Protein 1T3Y (pdb70)

GO terms:
  GO:0005634 nucleus (C, EXP)
  GO:0005737 cytoplasm (C, EXP)
  GO:1904813 ficolin-1-rich granule lumen (C, TAS)
  GO:0034774 secretory granule lumen (C, TAS)
  GO:0005576 extracellular region (C, TAS)
  GO:0005515 protein binding (F, IPI)
  GO:0005829 cytosol (C, IDA)
  GO:0003779 actin binding (F, IDA)
  GO:0070062 extracellular exosome (C, HDA)
  GO:0019899 enzyme binding (F, IPI)

Organism: Homo sapiens (NCBI:txid9606)

Sequence (131 aa):
ATKIDKEACRAAYNLVRDDGSAVIWVTFKYDGSTIVPGEQGAEYQHFIQQCTDDVRLFAFVRFTTGDAMSKRSKFALITWIGENVSGLQRAKTGTDKTLVKEVVQNFAKEFVISDRKELEEDFIKSELKKA

Secondary structure (DSSP, 8-state):
--EE-HHHHHHHHHHHH-TTSS--EEEEEEETTEEEEEEEESSHHHHHHH--TT-EEEEEEEEEE-SGGG-EEEEEEEEEE-TTS-HHHHHHHHHHHHHHTTTS---SEEEEE-SGGGGSHHHHHHHHHH-

Radius of gyration: 14.14 Å; Cα contacts (8 Å, |Δi|>4): 231; chains: 1; bounding box: 33×29×42 Å

Nearest PDB structures (foldseek):
  1t3y-assembly1_A  TM=1.008E+00  e=5.213E-28  Homo sapiens
  1wnj-assembly1_A  TM=9.180E-01  e=3.385E-22  Homo sapiens
  1tmw-assembly1_A  TM=9.264E-01  e=1.251E-21  Homo sapiens
  1wm4-assembly1_A  TM=8.581E-01  e=1.253E-19  Mus musculus
  5ivu-assembly2_B  TM=8.774E-01  e=6.783E-07  Streptomyces griseoflavus

Foldseek 3Di:
DAAEPQVQLLVQLVLCVPPPNLWFKWKWADPDRYIGTDDIDNDLVVVLVVQELPGWIKMKGWDFDDDDPVTDIFIEIETRHHVVDDPVVLVVSVVCVVVVCVNVVDGLYYYYDHDSVCSDPVNVRVVSVVD

Solvent-accessible surface area: 6985 Å² total; per-residue (Å²): 124,44,108,18,56,86,146,34,0,117,61,7,15,84,50,0,105,77,117,69,30,76,27,46,5,0,0,0,54,43,104,66,51,34,0,37,50,39,54,110,10,64,109,18,100,81,0,10,109,51,0,56,60,100,48,47,0,0,0,0,0,20,5,87,18,52,103,83,195,50,119,139,43,43,34,0,0,0,0,0,2,0,116,104,24,60,56,120,66,72,63,100,0,24,99,17,36,92,38,0,52,83,3,0,121,83,66,63,65,49,18,88,3,42,73,93,65,61,0,78,66,118,66,0,64,63,59,3,176,94,80

Structure (mmCIF, N/CA/C/O backbone):
data_1T3Y
#
_entry.id   1T3Y
#
_cell.length_a   28.027
_cell.length_b   55.382
_cell.length_c   70.792
_cell.angle_alpha   90.00
_cell.angle_beta   90.00
_cell.angle_gamma   90.00
#
_symmetry.space_group_name_H-M   'P 21 21 21'
#
loop_
_entity.id
_entity.type
_entity.pdbx_description
1 polymer 'Coactosin-like protein'
2 water water
#
loop_
_atom_site.group_PDB
_atom_site.id
_atom_site.type_symbol
_atom_site.label_atom_id
_atom_site.label_alt_id
_atom_site.label_comp_id
_atom_site.label_asym_id
_atom_site.label_entity_id
_atom_site.label_seq_id
_atom_site.pdbx_PDB_ins_code
_atom_site.Cartn_x
_atom_site.Cartn_y
_atom_site.Cartn_z
_atom_site.occupancy
_atom_site.B_iso_or_equiv
_atom_site.auth_seq_id
_atom_site.auth_comp_id
_atom_site.auth_asym_id
_atom_site.auth_atom_id
_atom_site.pdbx_PDB_model_num
ATOM 1 N N . ALA A 1 1 ? 20.745 2.672 -11.888 0.63 45.65 2 ALA A N 1
ATOM 2 C CA . ALA A 1 1 ? 19.593 3.325 -12.515 1.00 30.77 2 ALA A CA 1
ATOM 3 C C . ALA A 1 1 ? 18.292 3.309 -11.718 1.00 19.55 2 ALA A C 1
ATOM 4 O O . ALA A 1 1 ? 17.199 3.364 -12.327 1.00 19.72 2 ALA A O 1
ATOM 6 N N . THR A 1 2 ? 18.356 3.235 -10.388 1.00 14.07 3 THR A N 1
ATOM 7 C CA . THR A 1 2 ? 17.102 3.116 -9.642 1.00 10.36 3 THR A CA 1
ATOM 8 C C . THR A 1 2 ? 16.260 4.372 -9.761 1.00 9.20 3 THR A C 1
ATOM 9 O O . THR A 1 2 ? 16.794 5.496 -9.679 1.00 11.20 3 THR A O 1
ATOM 13 N N . LYS A 1 3 ? 14.949 4.211 -9.992 1.00 8.93 4 LYS A N 1
ATOM 14 C CA . LYS A 1 3 ? 13.964 5.257 -10.086 1.00 9.53 4 LYS A CA 1
ATOM 15 C C . LYS A 1 3 ? 12.946 5.025 -8.969 1.00 7.82 4 LYS A C 1
ATOM 16 O O . LYS A 1 3 ? 12.951 3.988 -8.340 1.00 8.71 4 LYS A O 1
ATOM 22 N N . ILE A 1 4 ? 12.073 5.988 -8.746 1.00 10.33 5 ILE A N 1
ATOM 23 C CA . ILE A 1 4 ? 11.008 5.888 -7.780 1.00 8.82 5 ILE A CA 1
ATOM 24 C C . ILE A 1 4 ? 9.749 6.467 -8.395 1.00 9.24 5 ILE A C 1
ATOM 25 O O . ILE A 1 4 ? 9.797 7.505 -9.077 1.00 10.78 5 ILE A O 1
ATOM 30 N N . ASP A 1 5 ? 8.609 5.840 -8.144 1.00 9.01 6 ASP A N 1
ATOM 31 C CA . ASP A 1 5 ? 7.333 6.400 -8.551 1.00 8.38 6 ASP A CA 1
ATOM 32 C C . ASP A 1 5 ? 6.926 7.377 -7.452 1.00 8.66 6 ASP A C 1
ATOM 33 O O . ASP A 1 5 ? 6.373 6.966 -6.420 1.00 8.05 6 ASP A O 1
ATOM 38 N N . LYS A 1 6 ? 7.257 8.654 -7.615 1.00 9.10 7 LYS A N 1
ATOM 39 C CA . LYS A 1 6 ? 7.068 9.578 -6.504 1.00 9.75 7 LYS A CA 1
ATOM 40 C C . LYS A 1 6 ? 5.579 9.755 -6.201 1.00 9.18 7 LYS A C 1
ATOM 41 O O . LYS A 1 6 ? 5.221 9.858 -5.027 1.00 10.43 7 LYS A O 1
ATOM 47 N N . GLU A 1 7 ? 4.695 9.867 -7.200 1.00 10.06 8 GLU A N 1
ATOM 48 C CA . GLU A 1 7 ? 3.292 10.089 -6.895 1.00 10.67 8 GLU A CA 1
ATOM 49 C C . GLU A 1 7 ? 2.729 8.923 -6.079 1.00 8.65 8 GLU A C 1
ATOM 50 O O . GLU A 1 7 ? 2.051 9.122 -5.076 1.00 9.80 8 GLU A O 1
ATOM 56 N N . ALA A 1 8 ? 3.006 7.697 -6.528 1.00 9.18 9 ALA A N 1
ATOM 57 C CA . ALA A 1 8 ? 2.424 6.539 -5.848 1.00 10.10 9 ALA A CA 1
ATOM 58 C C . ALA A 1 8 ? 3.027 6.378 -4.461 1.00 8.24 9 ALA A C 1
ATOM 59 O O . ALA A 1 8 ? 2.332 6.038 -3.487 1.00 9.22 9 ALA A O 1
ATOM 61 N N . CYS A 1 9 ? 4.337 6.573 -4.356 1.00 8.12 10 CYS A N 1
ATOM 62 C CA . CYS A 1 9 ? 4.961 6.420 -3.025 1.00 7.53 10 CYS A CA 1
ATOM 63 C C . CYS A 1 9 ? 4.532 7.519 -2.093 1.00 7.18 10 CYS A C 1
ATOM 64 O O . CYS A 1 9 ? 4.346 7.273 -0.898 1.00 7.60 10 CYS A O 1
ATOM 67 N N . ARG A 1 10 ? 4.367 8.740 -2.598 1.00 7.50 11 ARG A N 1
ATOM 68 C CA . ARG A 1 10 ? 3.850 9.838 -1.758 1.00 7.72 11 ARG A CA 1
ATOM 69 C C . ARG A 1 10 ? 2.486 9.536 -1.184 1.00 6.87 11 ARG A C 1
ATOM 70 O O . ARG A 1 10 ? 2.183 9.833 -0.029 1.00 7.43 11 ARG A O 1
ATOM 78 N N . ALA A 1 11 ? 1.617 8.917 -1.997 1.00 7.61 12 ALA A N 1
ATOM 79 C CA . ALA A 1 11 ? 0.287 8.598 -1.481 1.00 7.70 12 ALA A CA 1
ATOM 80 C C . ALA A 1 11 ? 0.420 7.647 -0.273 1.00 6.94 12 ALA A C 1
ATOM 81 O O . ALA A 1 11 ? -0.304 7.789 0.706 1.00 7.46 12 ALA A O 1
ATOM 83 N N . ALA A 1 12 ? 1.292 6.654 -0.344 1.00 7.24 13 ALA A N 1
ATOM 84 C CA . ALA A 1 12 ? 1.485 5.717 0.760 1.00 7.84 13 ALA A CA 1
ATOM 85 C C . ALA A 1 12 ? 2.038 6.377 2.016 1.00 6.69 13 ALA A C 1
ATOM 86 O O . ALA A 1 12 ? 1.573 6.183 3.146 1.00 7.27 13 ALA A O 1
ATOM 88 N N . TYR A 1 13 ? 3.060 7.227 1.839 1.00 6.79 14 TYR A N 1
ATOM 89 C CA . TYR A 1 13 ? 3.610 8.045 2.918 1.00 7.02 14 TYR A CA 1
ATOM 90 C C . TYR A 1 13 ? 2.540 8.923 3.565 1.00 6.58 14 TYR A C 1
ATOM 91 O O . TYR A 1 13 ? 2.407 8.959 4.782 1.00 7.48 14 TYR A O 1
ATOM 100 N N . ASN A 1 14 ? 1.774 9.612 2.723 1.00 7.17 15 ASN A N 1
ATOM 101 C CA . ASN A 1 14 ? 0.753 10.516 3.230 1.00 6.63 15 ASN A CA 1
ATOM 102 C C . ASN A 1 14 ? -0.321 9.770 4.015 1.00 6.72 15 ASN A C 1
ATOM 103 O O . ASN A 1 14 ? -0.872 10.272 4.994 1.00 7.34 15 ASN A O 1
ATOM 108 N N . LEU A 1 15 ? -0.627 8.564 3.586 1.00 6.60 16 LEU A N 1
ATOM 109 C CA . LEU A 1 15 ? -1.616 7.708 4.233 1.00 6.92 16 LEU A CA 1
ATOM 110 C C . LEU A 1 15 ? -1.217 7.428 5.670 1.00 6.76 16 LEU A C 1
ATOM 111 O O . LEU A 1 15 ? -2.013 7.542 6.604 1.00 7.53 16 LEU A O 1
ATOM 116 N N . VAL A 1 16 ? 0.057 7.053 5.885 1.00 6.55 17 VAL A N 1
ATOM 117 C CA . VAL A 1 16 ? 0.532 6.795 7.239 1.00 6.55 17 VAL A CA 1
ATOM 118 C C . VAL A 1 16 ? 0.667 8.061 8.056 1.00 6.28 17 VAL A C 1
ATOM 119 O O . VAL A 1 16 ? 0.436 8.047 9.282 1.00 7.89 17 VAL A O 1
ATOM 123 N N . ARG A 1 17 ? 1.017 9.191 7.441 1.00 7.43 18 ARG A N 1
ATOM 124 C CA . ARG A 1 17 ? 1.051 10.462 8.121 1.00 8.15 18 ARG A CA 1
ATOM 125 C C . ARG A 1 17 ? -0.281 11.012 8.570 1.00 8.45 18 ARG A C 1
ATOM 126 O O . ARG A 1 17 ? -0.365 11.942 9.398 1.00 11.40 18 ARG A O 1
ATOM 134 N N . ASP A 1 18 ? -1.368 10.474 8.066 1.00 7.93 19 ASP A N 1
ATOM 135 C CA . ASP A 1 18 ? -2.709 10.845 8.495 1.00 7.91 19 ASP A CA 1
ATOM 136 C C . ASP A 1 18 ? -3.032 10.060 9.761 1.00 8.50 19 ASP A C 1
ATOM 137 O O . ASP A 1 18 ? -3.300 8.864 9.671 1.00 8.86 19 ASP A O 1
ATOM 142 N N . ASP A 1 19 ? -3.041 10.775 10.891 1.00 11.38 20 ASP A N 1
ATOM 143 C CA . ASP A 1 19 ? -3.341 10.189 12.188 1.00 14.81 20 ASP A CA 1
ATOM 144 C C . ASP A 1 19 ? -4.689 9.509 12.249 1.00 12.95 20 ASP A C 1
ATOM 145 O O . ASP A 1 19 ? -4.893 8.689 13.172 1.00 14.18 20 ASP A O 1
ATOM 150 N N . GLY A 1 20 ? -5.594 9.890 11.387 1.00 10.77 21 GLY A N 1
ATOM 151 C CA . GLY A 1 20 ? -6.917 9.291 11.358 1.00 11.26 21 GLY A CA 1
ATOM 152 C C . GLY A 1 20 ? -7.091 8.150 10.385 1.00 9.15 21 GLY A C 1
ATOM 153 O O . GLY A 1 20 ? -8.206 7.585 10.297 1.00 10.13 21 GLY A O 1
ATOM 154 N N . SER A 1 21 ? -6.077 7.776 9.608 1.00 8.61 22 SER A N 1
ATOM 155 C CA . SER A 1 21 ? -6.321 6.845 8.506 1.00 8.14 22 SER A CA 1
ATOM 156 C C . SER A 1 21 ? -6.480 5.361 8.839 1.00 7.59 22 SER A C 1
ATOM 157 O O . SER A 1 21 ? -6.905 4.597 7.963 1.00 7.98 22 SER A O 1
ATOM 160 N N . ALA A 1 22 ? -6.079 4.994 10.038 1.00 7.54 23 ALA A N 1
ATOM 161 C CA . ALA A 1 22 ? -6.079 3.607 10.533 1.00 7.71 23 ALA A CA 1
ATOM 162 C C . ALA A 1 22 ? -5.028 2.718 9.913 1.00 8.35 23 ALA A C 1
ATOM 163 O O . ALA A 1 22 ? -4.884 1.548 10.202 1.00 11.86 23 ALA A O 1
ATOM 165 N N . VAL A 1 23 ? -4.227 3.149 9.009 1.00 8.54 24 VAL A N 1
ATOM 166 C CA . VAL A 1 23 ? -3.107 2.542 8.314 1.00 7.72 24 VAL A CA 1
ATOM 167 C C . VAL A 1 23 ? -1.823 3.024 8.988 1.00 7.82 24 VAL A C 1
ATOM 168 O O . VAL A 1 23 ? -1.473 4.225 8.956 1.00 8.52 24 VAL A O 1
ATOM 172 N N . ILE A 1 24 ? -1.125 2.102 9.638 1.00 7.14 25 ILE A N 1
ATOM 173 C CA . ILE A 1 24 ? 0.069 2.436 10.420 1.00 7.71 25 ILE A CA 1
ATOM 174 C C . ILE A 1 24 ? 1.374 2.019 9.753 1.00 7.27 25 ILE A C 1
ATOM 175 O O . ILE A 1 24 ? 2.415 2.467 10.205 1.00 7.48 25 ILE A O 1
ATOM 180 N N . TRP A 1 25 ? 1.336 1.238 8.670 1.00 6.56 26 TRP A N 1
ATOM 181 C CA . TRP A 1 25 ? 2.570 0.928 7.962 1.00 6.30 26 TRP A CA 1
ATOM 182 C C . TRP A 1 25 ? 2.298 0.764 6.473 1.00 6.55 26 TRP A C 1
ATOM 183 O O . TRP A 1 25 ? 1.229 0.303 6.059 1.00 6.96 26 TRP A O 1
ATOM 194 N N . VAL A 1 26 ? 3.308 1.155 5.696 1.00 6.15 27 VAL A N 1
ATOM 195 C CA . VAL A 1 26 ? 3.368 0.915 4.272 1.00 6.29 27 VAL A CA 1
ATOM 196 C C . VAL A 1 26 ? 4.760 0.403 3.932 1.00 6.36 27 VAL A C 1
ATOM 197 O O . VAL A 1 26 ? 5.774 0.838 4.514 1.00 7.32 27 VAL A O 1
ATOM 201 N N . THR A 1 27 ? 4.841 -0.469 2.934 1.00 6.16 28 THR A N 1
ATOM 202 C CA . THR A 1 27 ? 6.105 -0.877 2.390 1.00 6.38 28 THR A CA 1
ATOM 203 C C . THR A 1 27 ? 6.281 -0.341 0.955 1.00 6.46 28 THR A C 1
ATOM 204 O O . THR A 1 27 ? 5.294 0.011 0.277 1.00 7.09 28 THR A O 1
ATOM 208 N N . PHE A 1 28 ? 7.523 -0.301 0.530 1.00 6.30 29 PHE A N 1
ATOM 209 C CA . PHE A 1 28 ? 7.969 0.057 -0.802 1.00 6.81 29 PHE A CA 1
ATOM 210 C C . PHE A 1 28 ? 8.933 -1.047 -1.261 1.00 6.42 29 PHE A C 1
ATOM 211 O O . PHE A 1 28 ? 9.780 -1.474 -0.481 1.00 7.53 29 PHE A O 1
ATOM 219 N N . LYS A 1 29 ? 8.761 -1.448 -2.516 1.00 7.37 30 LYS A N 1
ATOM 220 C CA . LYS A 1 29 ? 9.494 -2.556 -3.034 1.00 8.27 30 LYS A CA 1
ATOM 221 C C . LYS A 1 29 ? 9.989 -2.218 -4.441 1.00 8.10 30 LYS A C 1
ATOM 222 O O . LYS A 1 29 ? 9.525 -1.283 -5.082 1.00 7.99 30 LYS A O 1
ATOM 228 N N . TYR A 1 30 ? 10.960 -2.970 -4.916 1.00 7.71 31 TYR A N 1
ATOM 229 C CA . TYR A 1 30 ? 11.443 -2.832 -6.286 1.00 7.58 31 TYR A CA 1
ATOM 230 C C . TYR A 1 30 ? 10.541 -3.597 -7.258 1.00 7.69 31 TYR A C 1
ATOM 231 O O . TYR A 1 30 ? 10.335 -4.799 -7.115 1.00 9.09 31 TYR A O 1
ATOM 240 N N . ASP A 1 31 ? 10.071 -2.897 -8.271 1.00 7.86 32 ASP A N 1
ATOM 241 C CA . ASP A 1 31 ? 9.430 -3.483 -9.472 1.00 8.13 32 ASP A CA 1
ATOM 242 C C . ASP A 1 31 ? 10.424 -3.232 -10.582 1.00 7.78 32 ASP A C 1
ATOM 243 O O . ASP A 1 31 ? 10.441 -2.152 -11.191 1.00 8.45 32 ASP A O 1
ATOM 248 N N . GLY A 1 32 ? 11.300 -4.189 -10.820 1.00 8.40 33 GLY A N 1
ATOM 249 C CA . GLY A 1 32 ? 12.463 -3.972 -11.691 1.00 9.35 33 GLY A CA 1
ATOM 250 C C . GLY A 1 32 ? 13.351 -2.897 -11.076 1.00 9.91 33 GLY A C 1
ATOM 251 O O . GLY A 1 32 ? 13.769 -3.017 -9.917 1.00 11.60 33 GLY A O 1
ATOM 252 N N . SER A 1 33 ? 13.595 -1.836 -11.805 1.00 9.82 34 SER A N 1
ATOM 253 C CA . SER A 1 33 ? 14.473 -0.744 -11.377 1.00 11.00 34 SER A CA 1
ATOM 254 C C . SER A 1 33 ? 13.698 0.417 -10.821 1.00 9.73 34 SER A C 1
ATOM 255 O O . SER A 1 33 ? 14.328 1.448 -10.560 1.00 13.22 34 SER A O 1
ATOM 258 N N . THR A 1 34 ? 12.398 0.310 -10.598 1.00 8.51 35 THR A N 1
ATOM 259 C CA . THR A 1 34 ? 11.624 1.382 -9.976 1.00 8.03 35 THR A CA 1
ATOM 260 C C . THR A 1 34 ? 11.088 0.967 -8.615 1.00 7.36 35 THR A C 1
ATOM 261 O O . THR A 1 34 ? 10.471 -0.113 -8.509 1.00 8.46 35 THR A O 1
ATOM 265 N N . ILE A 1 35 ? 11.276 1.805 -7.611 1.00 7.03 36 ILE A N 1
ATOM 266 C CA . ILE A 1 35 ? 10.688 1.600 -6.281 1.00 7.02 36 ILE A CA 1
ATOM 267 C C . ILE A 1 35 ? 9.243 2.108 -6.315 1.00 7.27 36 ILE A C 1
ATOM 268 O O . ILE A 1 35 ? 8.944 3.236 -6.726 1.00 7.28 36 ILE A O 1
ATOM 273 N N . VAL A 1 36 ? 8.342 1.203 -5.913 1.00 7.11 37 VAL A N 1
ATOM 274 C CA . VAL A 1 36 ? 6.895 1.400 -5.948 1.00 7.33 37 VAL A CA 1
ATOM 275 C C . VAL A 1 36 ? 6.311 1.005 -4.608 1.00 7.43 37 VAL A C 1
ATOM 276 O O . VAL A 1 36 ? 6.916 0.255 -3.846 1.00 7.61 37 VAL A O 1
ATOM 280 N N . PRO A 1 37 ? 5.088 1.457 -4.304 1.00 8.38 38 PRO A N 1
ATOM 281 C CA . PRO A 1 37 ? 4.458 0.939 -3.065 1.00 8.55 38 PRO A CA 1
ATOM 282 C C . PRO A 1 37 ? 4.206 -0.555 -3.182 1.00 8.22 38 PRO A C 1
ATOM 283 O O . PRO A 1 37 ? 3.881 -1.065 -4.257 1.00 10.80 38 PRO A O 1
ATOM 287 N N . GLY A 1 38 ? 4.289 -1.211 -2.038 1.00 7.71 39 GLY A N 1
ATOM 288 C CA . GLY A 1 38 ? 4.047 -2.620 -1.854 1.00 8.82 39 GLY A CA 1
ATOM 289 C C . GLY A 1 38 ? 2.714 -2.864 -1.161 1.00 8.87 39 GLY A C 1
ATOM 290 O O . GLY A 1 38 ? 1.647 -3.001 -1.764 1.00 14.15 39 GLY A O 1
ATOM 291 N N . GLU A 1 39 ? 2.719 -3.027 0.128 1.00 7.52 40 GLU A N 1
ATOM 292 C CA . GLU A 1 39 ? 1.644 -3.410 1.015 1.00 7.18 40 GLU A CA 1
ATOM 293 C C . GLU A 1 39 ? 1.320 -2.289 2.002 1.00 6.25 40 GLU A C 1
ATOM 294 O O . GLU A 1 39 ? 2.054 -1.327 2.222 1.00 7.38 40 GLU A O 1
ATOM 300 N N . GLN A 1 40 ? 0.146 -2.439 2.624 1.00 6.83 41 GLN A N 1
ATOM 301 C CA . GLN A 1 40 ? -0.334 -1.556 3.666 1.00 6.82 41 GLN A CA 1
ATOM 302 C C . GLN A 1 40 ? -0.857 -2.388 4.826 1.00 7.10 41 GLN A C 1
ATOM 303 O O . GLN A 1 40 ? -1.423 -3.451 4.584 1.00 7.39 41 GLN A O 1
ATOM 309 N N . GLY A 1 41 ? -0.757 -1.876 6.040 1.00 7.06 42 GLY A N 1
ATOM 310 C CA . GLY A 1 41 ? -1.393 -2.542 7.168 1.00 8.01 42 GLY A CA 1
ATOM 311 C C . GLY A 1 41 ? -1.804 -1.643 8.313 1.00 7.38 42 GLY A C 1
ATOM 312 O O . GLY A 1 41 ? -1.285 -0.545 8.507 1.00 8.19 42 GLY A O 1
ATOM 313 N N . ALA A 1 42 ? -2.759 -2.191 9.059 1.00 8.92 43 ALA A N 1
ATOM 314 C CA . ALA A 1 42 ? -3.237 -1.638 10.308 1.00 9.37 43 ALA A CA 1
ATOM 315 C C . ALA A 1 42 ? -2.648 -2.345 11.527 1.00 10.67 43 ALA A C 1
ATOM 316 O O . ALA A 1 42 ? -2.747 -1.846 12.647 1.00 14.75 43 ALA A O 1
ATOM 318 N N . GLU A 1 43 ? -2.080 -3.534 11.358 1.00 11.05 44 GLU A N 1
ATOM 319 C CA . GLU A 1 43 ? -1.584 -4.388 12.451 1.00 12.10 44 GLU A CA 1
ATOM 320 C C . GLU A 1 43 ? -0.082 -4.587 12.233 1.00 10.44 44 GLU A C 1
ATOM 321 O O . GLU A 1 43 ? 0.325 -5.068 11.167 1.00 10.19 44 GLU A O 1
ATOM 327 N N . TYR A 1 44 ? 0.769 -4.232 13.215 1.00 11.41 45 TYR A N 1
ATOM 328 C CA . TYR A 1 44 ? 2.214 -4.269 13.033 1.00 10.98 45 TYR A CA 1
ATOM 329 C C . TYR A 1 44 ? 2.710 -5.686 12.767 1.00 9.83 45 TYR A C 1
ATOM 330 O O . TYR A 1 44 ? 3.678 -5.909 12.015 1.00 9.89 45 TYR A O 1
ATOM 339 N N . GLN A 1 45 ? 2.078 -6.723 13.335 1.00 11.60 46 GLN A N 1
ATOM 340 C CA . GLN A 1 45 ? 2.554 -8.083 13.095 1.00 11.72 46 GLN A CA 1
ATOM 341 C C . GLN A 1 45 ? 2.526 -8.426 11.606 1.00 11.48 46 GLN A C 1
ATOM 342 O O . GLN A 1 45 ? 3.376 -9.206 11.150 1.00 11.68 46 GLN A O 1
ATOM 348 N N . HIS A 1 46 ? 1.618 -7.868 10.830 1.00 10.70 47 HIS A N 1
ATOM 349 C CA . HIS A 1 46 ? 1.547 -8.137 9.410 1.00 9.60 47 HIS A CA 1
ATOM 350 C C . HIS A 1 46 ? 2.694 -7.482 8.657 1.00 9.53 47 HIS A C 1
ATOM 351 O O . HIS A 1 46 ? 3.080 -7.937 7.562 1.00 10.53 47 HIS A O 1
ATOM 358 N N . PHE A 1 47 ? 3.297 -6.423 9.186 1.00 8.46 48 PHE A N 1
ATOM 359 C CA . PHE A 1 47 ? 4.527 -5.842 8.622 1.00 8.31 48 PHE A CA 1
ATOM 360 C C . PHE A 1 47 ? 5.665 -6.856 8.783 1.00 8.69 48 PHE A C 1
ATOM 361 O O . PHE A 1 47 ? 6.400 -7.144 7.834 1.00 8.83 48 PHE A O 1
ATOM 369 N N . ILE A 1 48 ? 5.816 -7.371 10.032 1.00 8.61 49 ILE A N 1
ATOM 370 C CA . ILE A 1 48 ? 6.926 -8.317 10.282 1.00 9.53 49 ILE A CA 1
ATOM 371 C C . ILE A 1 48 ? 6.861 -9.454 9.296 1.00 10.36 49 ILE A C 1
ATOM 372 O O . ILE A 1 48 ? 7.877 -9.925 8.771 1.00 10.76 49 ILE A O 1
ATOM 377 N N . GLN A 1 49 ? 5.636 -9.909 9.024 1.00 10.19 50 GLN A N 1
ATOM 378 C CA . GLN A 1 49 ? 5.509 -11.050 8.120 1.00 11.06 50 GLN A CA 1
ATOM 379 C C . GLN A 1 49 ? 5.995 -10.808 6.713 1.00 11.43 50 GLN A C 1
ATOM 380 O O . GLN A 1 49 ? 6.389 -11.769 6.002 1.00 12.15 50 GLN A O 1
ATOM 386 N N . GLN A 1 50 ? 6.005 -9.539 6.268 1.00 9.32 51 GLN A N 1
ATOM 387 C CA . GLN A 1 50 ? 6.546 -9.242 4.946 1.00 9.43 51 GLN A CA 1
ATOM 388 C C . GLN A 1 50 ? 8.060 -9.380 4.847 1.00 9.90 51 GLN A C 1
ATOM 389 O O . GLN A 1 50 ? 8.615 -9.478 3.749 1.00 9.92 51 GLN A O 1
ATOM 395 N N . CYS A 1 51 ? 8.765 -9.327 5.983 1.00 9.66 52 CYS A N 1
ATOM 396 C CA . CYS A 1 51 ? 10.202 -9.196 6.013 1.00 8.85 52 CYS A CA 1
ATOM 397 C C . CYS A 1 51 ? 10.865 -10.567 6.097 1.00 8.85 52 CYS A C 1
ATOM 398 O O . CYS A 1 51 ? 11.333 -11.000 7.164 1.00 10.56 52 CYS A O 1
ATOM 401 N N . THR A 1 52 ? 10.880 -11.257 4.975 1.00 9.68 53 THR A N 1
ATOM 402 C CA . THR A 1 52 ? 11.482 -12.592 4.928 1.00 9.74 53 THR A CA 1
ATOM 403 C C . THR A 1 52 ? 12.988 -12.468 4.705 1.00 9.82 53 THR A C 1
ATOM 404 O O . THR A 1 52 ? 13.531 -11.416 4.299 1.00 11.31 53 THR A O 1
ATOM 408 N N . ASP A 1 53 ? 13.709 -13.568 4.934 1.00 11.38 54 ASP A N 1
ATOM 409 C CA . ASP A 1 53 ? 15.147 -13.567 4.770 1.00 12.22 54 ASP A CA 1
ATOM 410 C C . ASP A 1 53 ? 15.633 -13.374 3.333 1.00 10.74 54 ASP A C 1
ATOM 411 O O . ASP A 1 53 ? 16.807 -13.127 3.062 1.00 13.27 54 ASP A O 1
ATOM 416 N N . ASP A 1 54 ? 14.771 -13.531 2.382 1.00 11.44 55 ASP A N 1
ATOM 417 C CA . ASP A 1 54 ? 14.917 -13.486 0.940 1.00 12.11 55 ASP A CA 1
ATOM 418 C C . ASP A 1 54 ? 14.570 -12.161 0.280 1.00 13.58 55 ASP A C 1
ATOM 419 O O . ASP A 1 54 ? 14.804 -12.059 -0.923 1.00 21.97 55 ASP A O 1
ATOM 424 N N . VAL A 1 55 ? 14.041 -11.172 0.943 1.00 11.19 56 VAL A N 1
ATOM 425 C CA . VAL A 1 55 ? 13.552 -9.958 0.330 1.00 10.31 56 VAL A CA 1
ATOM 426 C C . VAL A 1 55 ? 14.244 -8.740 0.919 1.00 8.61 56 VAL A C 1
ATOM 427 O O . VAL A 1 55 ? 14.815 -8.775 2.004 1.00 9.10 56 VAL A O 1
ATOM 433 N N . ARG A 1 56 ? 14.171 -7.669 0.140 1.00 9.06 57 ARG A N 1
ATOM 434 C CA . ARG A 1 56 ? 14.578 -6.332 0.578 1.00 8.59 57 ARG A CA 1
ATOM 435 C C . ARG A 1 56 ? 13.371 -5.434 0.366 1.00 7.95 57 ARG A C 1
ATOM 436 O O . ARG A 1 56 ? 12.642 -5.560 -0.620 1.00 9.29 57 ARG A O 1
ATOM 444 N N . LEU A 1 57 ? 13.157 -4.516 1.319 1.00 7.30 58 LEU A N 1
ATOM 445 C CA . LEU A 1 57 ? 12.045 -3.575 1.180 1.00 6.90 58 LEU A CA 1
ATOM 446 C C . LEU A 1 57 ? 12.382 -2.363 2.050 1.00 6.92 58 LEU A C 1
ATOM 447 O O . LEU A 1 57 ? 13.260 -2.406 2.930 1.00 7.20 58 LEU A O 1
ATOM 452 N N . PHE A 1 58 ? 11.580 -1.315 1.857 1.00 6.97 59 PHE A N 1
ATOM 453 C CA . PHE A 1 58 ? 11.573 -0.140 2.724 1.00 6.32 59 PHE A CA 1
ATOM 454 C C . PHE A 1 58 ? 10.190 -0.029 3.374 1.00 6.42 59 PHE A C 1
ATOM 455 O O . PHE A 1 58 ? 9.178 -0.365 2.736 1.00 8.24 59 PHE A O 1
ATOM 463 N N . ALA A 1 59 ? 10.149 0.476 4.600 1.00 6.71 60 ALA A N 1
ATOM 464 C CA . ALA A 1 59 ? 8.869 0.597 5.314 1.00 6.87 60 ALA A CA 1
ATOM 465 C C . ALA A 1 59 ? 8.809 1.901 6.035 1.00 6.77 60 ALA A C 1
ATOM 466 O O . ALA A 1 59 ? 9.792 2.356 6.625 1.00 7.65 60 ALA A O 1
ATOM 468 N N . PHE A 1 60 ? 7.649 2.499 6.046 1.00 6.35 61 PHE A N 1
ATOM 469 C CA . PHE A 1 60 ? 7.348 3.713 6.816 1.00 6.46 61 PHE A CA 1
ATOM 470 C C . PHE A 1 60 ? 6.226 3.393 7.777 1.00 6.04 61 PHE A C 1
ATOM 471 O O . PHE A 1 60 ? 5.177 2.904 7.356 1.00 6.67 61 PHE A O 1
ATOM 479 N N . VAL A 1 61 ? 6.482 3.613 9.063 1.00 6.65 62 VAL A N 1
ATOM 480 C CA . VAL A 1 61 ? 5.643 3.111 10.148 1.00 7.36 62 VAL A CA 1
ATOM 481 C C . VAL A 1 61 ? 5.362 4.213 11.141 1.00 7.05 62 VAL A C 1
ATOM 482 O O . VAL A 1 61 ? 6.289 4.934 11.562 1.00 8.53 62 VAL A O 1
ATOM 486 N N . ARG A 1 62 ? 4.107 4.329 11.527 1.00 7.70 63 ARG A N 1
ATOM 487 C CA . ARG A 1 62 ? 3.650 5.160 12.621 1.00 8.19 63 ARG A CA 1
ATOM 488 C C . ARG A 1 62 ? 3.573 4.347 13.919 1.00 9.90 63 ARG A C 1
ATOM 489 O O . ARG A 1 62 ? 2.847 3.355 14.000 1.00 15.18 63 ARG A O 1
ATOM 497 N N . PHE A 1 63 ? 4.295 4.734 14.928 1.00 9.36 64 PHE A N 1
ATOM 498 C CA . PHE A 1 63 ? 4.221 4.196 16.260 1.00 11.46 64 PHE A CA 1
ATOM 499 C C . PHE A 1 63 ? 3.563 5.231 17.165 1.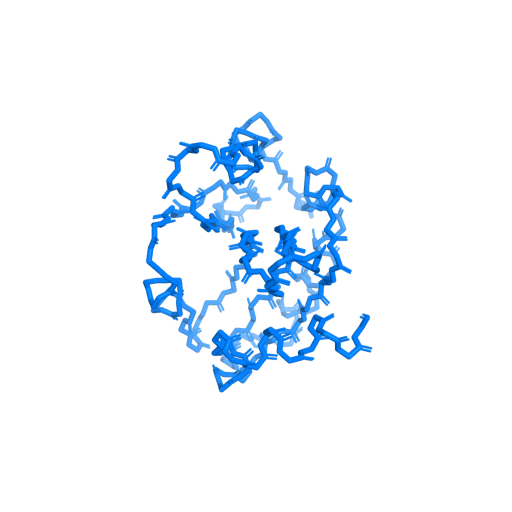00 11.61 64 PHE A C 1
ATOM 500 O O . PHE A 1 63 ? 3.751 6.433 17.044 1.00 13.67 64 PHE A O 1
ATOM 508 N N . THR A 1 64 ? 2.760 4.762 18.116 1.00 13.52 65 THR A N 1
ATOM 509 C CA . THR A 1 64 ? 2.179 5.581 19.175 1.00 13.66 65 THR A CA 1
ATOM 510 C C . THR A 1 64 ? 3.060 5.346 20.402 1.00 11.76 65 THR A C 1
ATOM 511 O O . THR A 1 64 ? 3.277 4.216 20.796 1.00 12.38 65 THR A O 1
ATOM 515 N N . THR A 1 65 ? 3.606 6.418 20.962 1.00 10.82 66 THR A N 1
ATOM 516 C CA . THR A 1 65 ? 4.571 6.393 22.054 1.00 10.62 66 THR A CA 1
ATOM 517 C C . THR A 1 65 ? 4.124 7.239 23.218 1.00 9.47 66 THR A C 1
ATOM 518 O O . THR A 1 65 ? 3.299 8.145 23.059 1.00 11.24 66 THR A O 1
ATOM 522 N N . GLY A 1 66 ? 4.650 6.942 24.399 1.00 9.36 67 GLY A N 1
ATOM 523 C CA . GLY A 1 66 ? 4.417 7.757 25.579 1.00 9.20 67 GLY A CA 1
ATOM 524 C C . GLY A 1 66 ? 3.029 7.597 26.154 1.00 8.53 67 GLY A C 1
ATOM 525 O O . GLY A 1 66 ? 2.266 6.680 25.852 1.00 8.87 67 GLY A O 1
ATOM 526 N N . ASP A 1 67 ? 2.697 8.519 27.062 1.00 9.78 68 ASP A N 1
ATOM 527 C CA . ASP A 1 67 ? 1.440 8.457 27.787 1.00 10.21 68 ASP A CA 1
ATOM 528 C C . ASP A 1 67 ? 1.203 9.844 28.381 1.00 11.69 68 ASP A C 1
ATOM 529 O O . ASP A 1 67 ? 2.197 10.499 28.748 1.00 14.84 68 ASP A O 1
ATOM 534 N N . ALA A 1 68 ? -0.034 10.268 28.431 1.00 14.43 69 ALA A N 1
ATOM 535 C CA . ALA A 1 68 ? -0.339 11.590 28.998 1.00 15.18 69 ALA A CA 1
ATOM 536 C C . ALA A 1 68 ? 0.459 12.655 28.271 1.00 14.87 69 ALA A C 1
ATOM 537 O O . ALA A 1 68 ? 0.392 12.742 27.046 1.00 17.23 69 ALA A O 1
ATOM 539 N N . MET A 1 69 ? 1.190 13.505 28.983 1.00 19.56 70 MET A N 1
ATOM 540 C CA . MET A 1 69 ? 1.960 14.523 28.309 1.00 22.23 70 MET A CA 1
ATOM 541 C C . MET A 1 69 ? 2.909 14.048 27.240 1.00 22.33 70 MET A C 1
ATOM 542 O O . MET A 1 69 ? 3.130 14.818 26.286 1.00 27.34 70 MET A O 1
ATOM 550 N N . SER A 1 70 ? 3.505 12.870 27.396 1.00 18.33 71 SER A N 1
ATOM 551 C CA . SER A 1 70 ? 4.489 12.434 26.394 1.00 18.46 71 SER A CA 1
ATOM 552 C C . SER A 1 70 ? 3.825 11.679 25.260 1.00 14.76 71 SER A C 1
ATOM 553 O O . SER A 1 70 ? 4.504 11.157 24.348 1.00 17.06 71 SER A O 1
ATOM 556 N N . LYS A 1 71 ? 2.490 11.576 25.246 1.00 13.20 72 LYS A N 1
ATOM 557 C CA . LYS A 1 71 ? 1.882 10.798 24.143 1.00 12.08 72 LYS A CA 1
ATOM 558 C C . LYS A 1 71 ? 2.124 11.506 22.795 1.00 15.06 72 LYS A C 1
ATOM 559 O O . LYS A 1 71 ? 1.855 12.705 22.654 1.00 21.92 72 LYS A O 1
ATOM 565 N N . ARG A 1 72 ? 2.617 10.711 21.862 1.00 14.15 73 ARG A N 1
ATOM 566 C CA . ARG A 1 72 ? 2.764 11.297 20.545 1.00 17.55 73 ARG A CA 1
ATOM 567 C C . ARG A 1 72 ? 3.030 10.193 19.565 1.00 14.48 73 ARG A C 1
ATOM 568 O O . ARG A 1 72 ? 3.490 9.118 19.906 1.00 16.47 73 ARG A O 1
ATOM 576 N N . SER A 1 73 ? 2.814 10.483 18.286 1.00 15.29 74 SER A N 1
ATOM 577 C CA . SER A 1 73 ? 3.156 9.578 17.235 1.00 14.03 74 SER A CA 1
ATOM 578 C C . SER A 1 73 ? 4.614 9.823 16.865 1.00 12.25 74 SER A C 1
ATOM 579 O O . SER A 1 73 ? 5.011 10.981 16.819 1.00 16.15 74 SER A O 1
ATOM 582 N N . LYS A 1 74 ? 5.347 8.772 16.607 1.00 10.34 75 LYS A N 1
ATOM 583 C CA . LYS A 1 74 ? 6.678 8.860 16.066 1.00 10.69 75 LYS A CA 1
ATOM 584 C C . LYS A 1 74 ? 6.729 8.000 14.835 1.00 9.82 75 LYS A C 1
ATOM 585 O O . LYS A 1 74 ? 6.182 6.905 14.829 1.00 13.93 75 LYS A O 1
ATOM 591 N N . PHE A 1 75 ? 7.409 8.442 13.811 1.00 8.36 76 PHE A N 1
ATOM 592 C CA . PHE A 1 75 ? 7.460 7.740 12.536 1.00 8.32 76 PHE A CA 1
ATOM 593 C C . PHE A 1 75 ? 8.873 7.192 12.340 1.00 7.78 76 PHE A C 1
ATOM 594 O O . PHE A 1 75 ? 9.874 7.832 12.648 1.00 9.68 76 PHE A O 1
ATOM 602 N N . ALA A 1 76 ? 8.938 5.970 11.839 1.00 8.12 77 ALA A N 1
ATOM 603 C CA . ALA A 1 76 ? 10.194 5.323 11.534 1.00 8.39 77 ALA A CA 1
ATOM 604 C C . ALA A 1 76 ? 10.262 4.958 10.056 1.00 7.16 77 ALA A C 1
ATOM 605 O O . ALA A 1 76 ? 9.292 4.546 9.444 1.00 7.99 77 ALA A O 1
ATOM 607 N N . LEU A 1 77 ? 11.475 5.054 9.492 1.00 7.29 78 LEU A N 1
ATOM 608 C CA . LEU A 1 77 ? 11.813 4.483 8.193 1.00 6.29 78 LEU A CA 1
ATOM 609 C C . LEU A 1 77 ? 12.651 3.243 8.488 1.00 6.50 78 LEU A C 1
ATOM 610 O O . LEU A 1 77 ? 13.678 3.355 9.194 1.00 8.18 78 LEU A O 1
ATOM 615 N N . ILE A 1 78 ? 12.241 2.074 8.008 1.00 6.55 79 ILE A N 1
ATOM 616 C CA . ILE A 1 78 ? 12.987 0.837 8.181 1.00 6.94 79 ILE A CA 1
ATOM 617 C C . ILE A 1 78 ? 13.370 0.315 6.823 1.00 7.54 79 ILE A C 1
ATOM 618 O O . ILE A 1 78 ? 12.512 0.073 5.966 1.00 8.62 79 ILE A O 1
ATO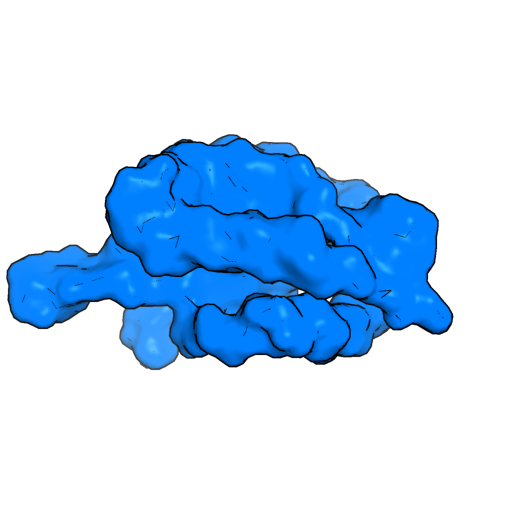M 623 N N . THR A 1 79 ? 14.660 0.107 6.584 1.00 6.86 80 THR A N 1
ATOM 624 C CA . THR A 1 79 ? 15.139 -0.580 5.401 1.00 6.70 80 THR A CA 1
ATOM 625 C C . THR A 1 79 ? 15.463 -1.995 5.853 1.00 6.42 80 THR A C 1
ATOM 626 O O . THR A 1 79 ? 16.359 -2.200 6.661 1.00 8.13 80 THR A O 1
ATOM 630 N N . TRP A 1 80 ? 14.675 -2.946 5.387 1.00 6.86 81 TRP A N 1
ATOM 631 C CA . TRP A 1 80 ? 14.832 -4.371 5.684 1.00 7.25 81 TRP A CA 1
ATOM 632 C C . TRP A 1 80 ? 15.601 -5.021 4.516 1.00 6.49 81 TRP A C 1
ATOM 633 O O . TRP A 1 80 ? 15.199 -4.932 3.354 1.00 7.40 81 TRP A O 1
ATOM 644 N N . ILE A 1 81 ? 16.689 -5.706 4.864 1.00 7.09 82 ILE A N 1
ATOM 645 C CA . ILE A 1 81 ? 17.475 -6.386 3.848 1.00 7.55 82 ILE A CA 1
ATOM 646 C C . ILE A 1 81 ? 17.794 -7.788 4.370 1.00 7.42 82 ILE A C 1
ATOM 647 O O . ILE A 1 81 ? 18.701 -8.002 5.179 1.00 8.53 82 ILE A O 1
ATOM 652 N N . GLY A 1 82 ? 17.014 -8.754 3.968 1.00 8.46 83 GLY A N 1
ATOM 653 C CA . GLY A 1 82 ? 17.125 -10.122 4.447 1.00 9.79 83 GLY A CA 1
ATOM 654 C C . GLY A 1 82 ? 18.531 -10.667 4.283 1.00 10.27 83 GLY A C 1
ATOM 655 O O . GLY A 1 82 ? 19.248 -10.298 3.383 1.00 10.67 83 GLY A O 1
ATOM 656 N N . GLU A 1 83 ? 18.888 -11.563 5.188 1.00 11.31 84 GLU A N 1
ATOM 657 C CA . GLU A 1 83 ? 20.248 -12.099 5.214 1.00 12.73 84 GLU A CA 1
ATOM 658 C C . GLU A 1 83 ? 20.680 -12.868 3.987 1.00 12.34 84 GLU A C 1
ATOM 659 O O . GLU A 1 83 ? 21.888 -13.018 3.780 1.00 13.57 84 GLU A O 1
ATOM 665 N N . ASN A 1 84 ? 19.734 -13.326 3.193 1.00 12.39 85 ASN A N 1
ATOM 666 C CA . ASN A 1 84 ? 20.099 -14.029 1.961 1.00 13.17 85 ASN A CA 1
ATOM 667 C C . ASN A 1 84 ? 20.354 -13.098 0.795 1.00 13.47 85 ASN A C 1
ATOM 668 O O . ASN A 1 84 ? 20.778 -13.578 -0.265 1.00 15.36 85 ASN A O 1
ATOM 673 N N . VAL A 1 85 ? 20.122 -11.805 0.911 1.00 11.27 86 VAL A N 1
ATOM 674 C CA . VAL A 1 85 ? 20.368 -10.839 -0.168 1.00 11.18 86 VAL A CA 1
ATOM 675 C C . VAL A 1 85 ? 21.866 -10.671 -0.319 1.00 10.80 86 VAL A C 1
ATOM 676 O O . VAL A 1 85 ? 22.559 -10.579 0.696 1.00 11.48 86 VAL A O 1
ATOM 680 N N . SER A 1 86 ? 22.312 -10.625 -1.546 1.00 10.53 87 SER A N 1
ATOM 681 C CA . SER A 1 86 ? 23.741 -10.493 -1.821 1.00 10.38 87 SER A CA 1
ATOM 682 C C . SER A 1 86 ? 24.313 -9.197 -1.284 1.00 9.86 87 SER A C 1
ATOM 683 O O . SER A 1 86 ? 23.616 -8.197 -1.116 1.00 10.52 87 SER A O 1
ATOM 686 N N . GLY A 1 87 ? 25.644 -9.202 -1.061 1.00 10.01 88 GLY A N 1
ATOM 687 C CA . GLY A 1 87 ? 26.300 -7.979 -0.628 1.00 9.25 88 GLY A CA 1
ATOM 688 C C . GLY A 1 87 ? 26.118 -6.847 -1.597 1.00 9.34 88 GLY A C 1
ATOM 689 O O . GLY A 1 87 ? 25.975 -5.673 -1.212 1.00 8.57 88 GLY A O 1
ATOM 690 N N . LEU A 1 88 ? 26.172 -7.113 -2.910 1.00 9.47 89 LEU A N 1
ATOM 691 C CA . LEU A 1 88 ? 26.025 -6.075 -3.922 1.00 10.01 89 LEU A CA 1
ATOM 692 C C . LEU A 1 88 ? 24.626 -5.461 -3.818 1.00 8.61 89 LEU A C 1
ATOM 693 O O . LEU A 1 88 ? 24.467 -4.238 -3.860 1.00 9.44 89 LEU A O 1
ATOM 698 N N . GLN A 1 89 ? 23.600 -6.307 -3.708 1.00 9.10 90 GLN A N 1
ATOM 699 C CA . GLN A 1 89 ? 22.224 -5.786 -3.632 1.00 9.12 90 GLN A CA 1
ATOM 700 C C . GLN A 1 89 ? 21.967 -5.152 -2.283 1.00 7.48 90 GLN A C 1
ATOM 701 O O . GLN A 1 89 ? 21.197 -4.175 -2.244 1.00 8.21 90 GLN A O 1
ATOM 707 N N . ARG A 1 90 ? 22.587 -5.599 -1.227 1.00 7.71 91 ARG A N 1
ATOM 708 C CA . ARG A 1 90 ? 22.469 -4.952 0.079 1.00 7.71 91 ARG A CA 1
ATOM 709 C C . ARG A 1 90 ? 23.002 -3.535 0.033 1.00 7.37 91 ARG A C 1
ATOM 710 O O . ARG A 1 90 ? 22.373 -2.599 0.535 1.00 7.52 91 ARG A O 1
ATOM 718 N N . ALA A 1 91 ? 24.167 -3.343 -0.609 1.00 7.76 92 ALA A N 1
ATOM 719 C CA . ALA A 1 91 ? 24.734 -1.993 -0.731 1.00 7.03 92 ALA A CA 1
ATOM 720 C C . ALA A 1 91 ? 23.851 -1.121 -1.612 1.00 7.11 92 ALA A C 1
ATOM 721 O O . ALA A 1 91 ? 23.582 0.054 -1.293 1.00 7.57 92 ALA A O 1
ATOM 723 N N . LYS A 1 92 ? 23.326 -1.657 -2.705 1.00 7.89 93 LYS A N 1
ATOM 724 C CA . LYS A 1 92 ? 22.508 -0.849 -3.595 1.00 8.11 93 LYS A CA 1
ATOM 725 C C . LYS A 1 92 ? 21.242 -0.400 -2.861 1.00 7.96 93 LYS A C 1
ATOM 726 O O . LYS A 1 92 ? 20.820 0.715 -3.070 1.00 8.17 93 LYS A O 1
ATOM 732 N N . THR A 1 93 ? 20.678 -1.271 -2.036 1.00 7.68 94 THR A N 1
ATOM 733 C CA . THR A 1 93 ? 19.473 -0.910 -1.305 1.00 7.85 94 THR A CA 1
ATOM 734 C C . THR A 1 93 ? 19.765 0.225 -0.337 1.00 6.74 94 THR A C 1
ATOM 735 O O . THR A 1 93 ? 18.989 1.148 -0.162 1.00 7.64 94 THR A O 1
ATOM 739 N N . GLY A 1 94 ? 20.881 0.110 0.378 1.00 6.99 95 GLY A N 1
ATOM 740 C CA . GLY A 1 94 ? 21.187 1.155 1.321 1.00 7.97 95 GLY A CA 1
ATOM 741 C C . GLY A 1 94 ? 21.558 2.456 0.617 1.00 7.39 95 GLY A C 1
ATOM 742 O O . GLY A 1 94 ? 21.255 3.530 1.196 1.00 8.51 95 GLY A O 1
ATOM 743 N N . THR A 1 95 ? 22.146 2.456 -0.560 1.00 7.28 96 THR A N 1
ATOM 744 C CA . THR A 1 95 ? 22.284 3.695 -1.335 1.00 7.50 96 THR A CA 1
ATOM 745 C C . THR A 1 95 ? 20.915 4.237 -1.715 1.00 7.72 96 THR A C 1
ATOM 746 O O . THR A 1 95 ? 20.642 5.441 -1.604 1.00 8.78 96 THR A O 1
ATOM 750 N N . ASP A 1 96 ? 20.040 3.344 -2.172 1.00 7.31 97 ASP A N 1
ATOM 751 C CA . ASP A 1 96 ? 18.758 3.732 -2.728 1.00 6.90 97 ASP A CA 1
ATOM 752 C C . ASP A 1 96 ? 17.809 4.270 -1.680 1.00 6.47 97 ASP A C 1
ATOM 753 O O . ASP A 1 96 ? 16.861 4.980 -2.070 1.00 7.60 97 ASP A O 1
ATOM 758 N N . LYS A 1 97 ? 18.002 4.057 -0.385 1.00 7.21 98 LYS A N 1
ATOM 759 C CA . LYS A 1 97 ? 17.121 4.650 0.594 1.00 6.79 98 LYS A CA 1
ATOM 760 C C . LYS A 1 97 ? 17.234 6.184 0.559 1.00 6.60 98 LYS A C 1
ATOM 761 O O . LYS A 1 97 ? 16.289 6.865 0.944 1.00 7.08 98 LYS A O 1
ATOM 767 N N . THR A 1 98 ? 18.336 6.745 0.035 1.00 6.92 99 THR A N 1
ATOM 768 C CA . THR A 1 98 ? 18.383 8.205 -0.191 1.00 7.53 99 THR A CA 1
ATOM 769 C C . THR A 1 98 ? 17.269 8.643 -1.114 1.00 6.89 99 THR A C 1
ATOM 770 O O . THR A 1 98 ? 16.608 9.654 -0.905 1.00 7.37 99 THR A O 1
ATOM 774 N N . LEU A 1 99 ? 17.049 7.896 -2.224 1.00 7.28 100 LEU A N 1
ATOM 775 C CA . LEU A 1 99 ? 15.980 8.177 -3.155 1.00 7.40 100 LEU A CA 1
ATOM 776 C C . LEU A 1 99 ? 14.612 7.989 -2.511 1.00 6.77 100 LEU A C 1
ATOM 777 O O . LEU A 1 99 ? 13.710 8.808 -2.676 1.00 7.21 100 LEU A O 1
ATOM 782 N N . VAL A 1 100 ? 14.449 6.928 -1.718 1.00 6.66 101 VAL A N 1
ATOM 783 C CA . VAL A 1 100 ? 13.200 6.717 -0.973 1.00 6.82 101 VAL A CA 1
ATOM 784 C C . VAL A 1 100 ? 12.887 7.947 -0.119 1.00 6.22 101 VAL A C 1
ATOM 785 O O . VAL A 1 100 ? 11.733 8.374 -0.038 1.00 6.79 101 VAL A O 1
ATOM 789 N N . LYS A 1 101 ? 13.918 8.515 0.516 1.00 6.36 102 LYS A N 1
ATOM 790 C CA . LYS A 1 101 ? 13.736 9.697 1.385 1.00 6.51 102 LYS A CA 1
ATOM 791 C C . LYS A 1 101 ? 13.455 10.975 0.618 1.00 6.19 102 LYS A C 1
ATOM 792 O O . LYS A 1 101 ? 13.135 11.992 1.278 1.00 6.89 102 LYS A O 1
ATOM 798 N N . GLU A 1 102 ? 13.474 10.995 -0.715 1.00 6.39 103 GLU A N 1
ATOM 799 C CA . GLU A 1 102 ? 12.917 12.115 -1.447 1.00 6.85 103 GLU A CA 1
ATOM 800 C C . GLU A 1 102 ? 11.389 12.171 -1.219 1.00 6.03 103 GLU A C 1
ATOM 801 O O . GLU A 1 102 ? 10.749 13.233 -1.384 1.00 8.14 103 GLU A O 1
ATOM 807 N N . VAL A 1 103 ? 10.795 11.028 -0.909 1.00 6.39 104 VAL A N 1
ATOM 808 C CA . VAL A 1 103 ? 9.379 10.896 -0.568 1.00 6.78 104 VAL A CA 1
ATOM 809 C C . VAL A 1 103 ? 9.231 10.824 0.950 1.00 6.95 104 VAL A C 1
ATOM 810 O O . VAL A 1 103 ? 8.444 11.572 1.552 1.00 7.74 104 VAL A O 1
ATOM 814 N N . VAL A 1 104 ? 9.931 9.903 1.585 1.00 6.81 105 VAL A N 1
ATOM 815 C CA . VAL A 1 104 ? 9.843 9.686 3.033 1.00 6.47 105 VAL A CA 1
ATOM 816 C C . VAL A 1 104 ? 10.799 10.644 3.725 1.00 6.82 105 VAL A C 1
ATOM 817 O O . VAL A 1 104 ? 11.883 10.293 4.155 1.00 7.48 105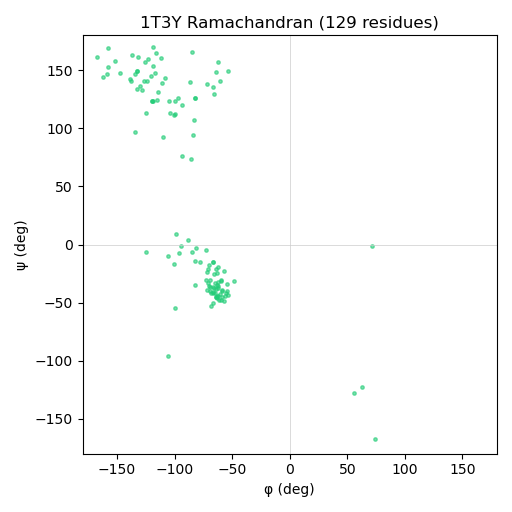 VAL A O 1
ATOM 821 N N . GLN A 1 105 ? 10.399 11.917 3.748 1.00 8.07 106 GLN A N 1
ATOM 822 C CA . GLN A 1 105 ? 11.333 12.974 4.123 1.00 8.54 106 GLN A CA 1
ATOM 823 C C . GLN A 1 105 ? 11.480 13.127 5.612 1.00 9.63 106 GLN A C 1
ATOM 824 O O . GLN A 1 105 ? 12.591 13.451 6.106 1.00 11.26 106 GLN A O 1
ATOM 830 N N . ASN A 1 106 ? 10.365 12.912 6.338 1.00 8.19 107 ASN A N 1
ATOM 831 C CA . ASN A 1 106 ? 10.278 13.208 7.776 1.00 8.03 107 ASN A CA 1
ATOM 832 C C . ASN A 1 106 ? 10.087 11.945 8.576 1.00 8.84 107 ASN A C 1
ATOM 833 O O . ASN A 1 106 ? 9.147 11.171 8.359 1.00 10.26 107 ASN A O 1
ATOM 838 N N . PHE A 1 107 ? 10.989 11.710 9.538 1.00 8.84 108 PHE A N 1
ATOM 839 C CA . PHE A 1 107 ? 10.927 10.540 10.389 1.00 8.61 108 PHE A CA 1
ATOM 840 C C . PHE A 1 107 ? 11.700 10.854 11.662 1.00 7.98 108 PHE A C 1
ATOM 841 O O . PHE A 1 107 ? 12.626 11.679 11.646 1.00 9.79 108 PHE A O 1
ATOM 849 N N . ALA A 1 108 ? 11.334 10.206 12.757 1.00 7.92 109 ALA A N 1
ATOM 850 C CA . ALA A 1 108 ? 12.077 10.284 14.006 1.00 8.55 109 ALA A CA 1
ATOM 851 C C . ALA A 1 108 ? 13.432 9.589 13.945 1.00 9.45 109 ALA A C 1
ATOM 852 O O . ALA A 1 108 ? 14.416 10.063 14.523 1.00 10.40 109 ALA A O 1
ATOM 854 N N . LYS A 1 109 ? 13.469 8.423 13.273 1.00 8.24 110 LYS A N 1
ATOM 855 C CA . LYS A 1 109 ? 14.656 7.582 13.223 1.00 7.82 110 LYS A CA 1
ATOM 856 C C . LYS A 1 109 ? 14.542 6.672 12.011 1.00 7.75 110 LYS A C 1
ATOM 857 O O . LYS A 1 109 ? 13.435 6.241 11.688 1.00 8.70 110 LYS A O 1
ATOM 863 N N . GLU A 1 110 ? 15.679 6.368 11.417 1.00 7.61 111 GLU A N 1
ATOM 864 C CA . GLU A 1 110 ? 15.686 5.351 10.363 1.00 8.15 111 GLU A CA 1
ATOM 865 C C . GLU A 1 110 ? 16.600 4.232 10.854 1.00 7.28 111 GLU A C 1
ATOM 866 O O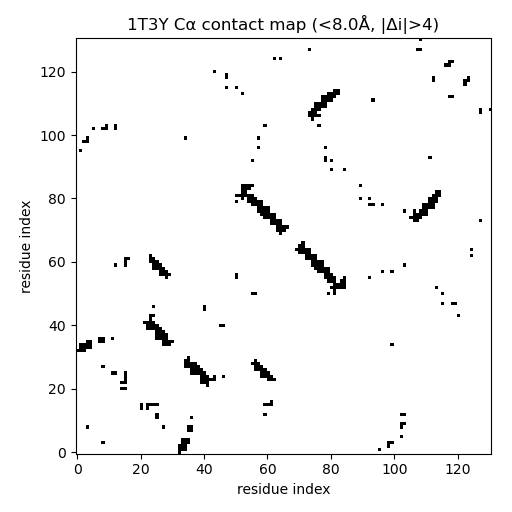 . GLU A 1 110 ? 17.493 4.378 11.694 1.00 10.44 111 GLU A O 1
ATOM 872 N N . PH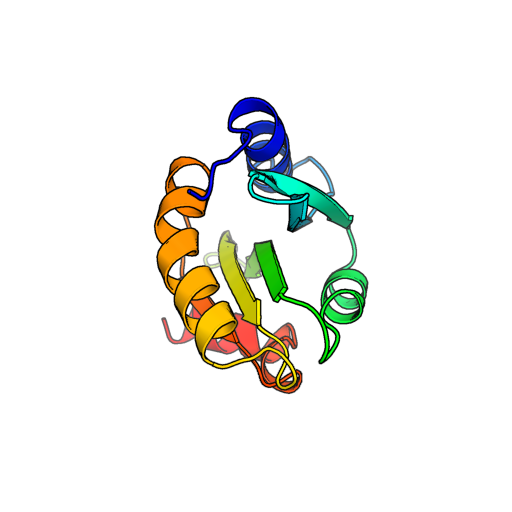E A 1 111 ? 16.301 3.030 10.321 1.00 7.63 112 PHE A N 1
ATOM 873 C CA . PHE A 1 111 ? 16.919 1.787 10.670 1.00 7.86 112 PHE A CA 1
ATOM 874 C C . PHE A 1 111 ? 17.334 0.990 9.432 1.00 7.55 112 PHE A C 1
ATOM 875 O O . PHE A 1 111 ? 16.664 1.099 8.414 1.00 7.58 112 PHE A O 1
ATOM 883 N N . VAL A 1 112 ? 18.397 0.197 9.534 1.00 7.44 113 VAL A N 1
ATOM 884 C CA . VAL A 1 112 ? 18.813 -0.762 8.528 1.00 6.82 113 VAL A CA 1
ATOM 885 C C . VAL A 1 112 ? 18.900 -2.083 9.277 1.00 7.12 113 VAL A C 1
ATOM 886 O O . VAL A 1 112 ? 19.712 -2.229 10.180 1.00 9.20 113 VAL A O 1
ATOM 890 N N . ILE A 1 113 ? 18.005 -3.013 8.934 1.00 7.40 114 ILE A N 1
ATOM 891 C CA . ILE A 1 113 ? 17.818 -4.218 9.710 1.00 7.85 114 ILE A CA 1
ATOM 892 C C . ILE A 1 113 ? 17.901 -5.463 8.821 1.00 7.88 114 ILE A C 1
ATOM 893 O O . ILE A 1 113 ? 17.291 -5.480 7.747 1.00 8.13 114 ILE A O 1
ATOM 898 N N . SER A 1 114 ? 18.679 -6.446 9.292 1.00 8.73 115 SER A N 1
ATOM 899 C CA . SER A 1 114 ? 18.719 -7.781 8.665 1.00 9.65 115 SER A CA 1
ATOM 900 C C . SER A 1 114 ? 18.415 -8.918 9.633 1.00 10.18 115 SER A C 1
ATOM 901 O O . SER A 1 114 ? 18.313 -10.046 9.157 1.00 13.11 115 SER A O 1
ATOM 904 N N . ASP A 1 115 ? 18.277 -8.618 10.915 1.00 13.20 116 ASP A N 1
ATOM 905 C CA . ASP A 1 115 ? 17.974 -9.573 11.944 1.00 15.55 116 ASP A CA 1
ATOM 906 C C . ASP A 1 115 ? 16.491 -9.362 12.283 1.00 13.46 116 ASP A C 1
ATOM 907 O O . ASP A 1 115 ? 16.136 -8.324 12.814 1.00 13.65 116 ASP A O 1
ATOM 912 N N . ARG A 1 116 ? 15.648 -10.321 11.996 1.00 14.96 117 ARG A N 1
ATOM 913 C CA . ARG A 1 116 ? 14.247 -10.267 12.311 1.00 16.75 117 ARG A CA 1
ATOM 914 C C . ARG A 1 116 ? 13.871 -9.861 13.728 1.00 13.61 117 ARG A C 1
ATOM 915 O O . ARG A 1 116 ? 12.794 -9.253 13.975 1.00 14.50 117 ARG A O 1
ATOM 923 N N . LYS A 1 117 ? 14.711 -10.191 14.720 1.00 14.85 118 LYS A N 1
ATOM 924 C CA . LYS A 1 117 ? 14.444 -9.855 16.124 1.00 16.36 118 LYS A CA 1
ATOM 925 C C . LYS A 1 117 ? 14.332 -8.325 16.275 1.00 13.70 118 LYS A C 1
ATOM 926 O O . LYS A 1 117 ? 13.601 -7.853 17.141 1.00 16.43 118 LYS A O 1
ATOM 928 N N . GLU A 1 118 ? 15.051 -7.547 15.477 1.00 13.39 119 GLU A N 1
ATOM 929 C CA . GLU A 1 118 ? 15.043 -6.101 15.596 1.00 13.24 119 GLU A CA 1
ATOM 930 C C . GLU A 1 118 ? 13.847 -5.474 14.911 1.00 11.47 119 GLU A C 1
ATOM 931 O O . GLU A 1 118 ? 13.698 -4.265 15.048 1.00 16.58 119 GLU A O 1
ATOM 937 N N . LEU A 1 119 ? 13.000 -6.260 14.250 1.00 10.67 120 LEU A N 1
ATOM 938 C CA . LEU A 1 119 ? 11.761 -5.739 13.731 1.00 10.36 120 LEU A CA 1
ATOM 939 C C . LEU A 1 119 ? 10.682 -5.693 14.794 1.00 11.45 120 LEU A C 1
ATOM 940 O O . LEU A 1 119 ? 9.640 -5.056 14.580 1.00 13.03 120 LEU A O 1
ATOM 945 N N . GLU A 1 120 ? 10.847 -6.345 15.910 1.00 12.30 121 GLU A N 1
ATOM 946 C CA . GLU A 1 120 ? 9.761 -6.337 16.898 1.00 12.65 121 GLU A CA 1
ATOM 947 C C . GLU A 1 120 ? 9.442 -4.943 17.366 1.00 11.99 121 GLU A C 1
ATOM 948 O O . GLU A 1 120 ? 10.359 -4.127 17.569 1.00 12.80 121 GLU A O 1
ATOM 954 N N . GLU A 1 121 ? 8.155 -4.692 17.546 1.00 12.56 122 GLU A N 1
ATOM 955 C CA . GLU A 1 121 ? 7.688 -3.370 17.926 1.00 13.50 122 GLU A CA 1
ATOM 956 C C . GLU A 1 121 ? 8.408 -2.876 19.176 1.00 11.31 122 GLU A C 1
ATOM 957 O O . GLU A 1 121 ? 8.827 -1.715 19.315 1.00 12.01 122 GLU A O 1
ATOM 963 N N . ASP A 1 122 ? 8.549 -3.792 20.154 1.00 12.06 123 ASP A N 1
ATOM 964 C CA . ASP A 1 122 ? 9.124 -3.379 21.450 1.00 12.34 123 ASP A CA 1
ATOM 965 C C . ASP A 1 122 ? 10.559 -2.897 21.242 1.00 12.07 123 ASP A C 1
ATOM 966 O O . ASP A 1 122 ? 10.975 -1.954 21.889 1.00 12.80 123 ASP A O 1
ATOM 971 N N . PHE A 1 123 ? 11.299 -3.543 20.298 1.00 11.47 124 PHE A N 1
ATOM 972 C CA . PHE A 1 123 ? 12.675 -3.105 20.031 1.00 11.60 124 PHE A CA 1
ATOM 973 C C . PHE A 1 123 ? 12.685 -1.732 19.385 1.00 10.97 124 PHE A C 1
ATOM 974 O O . PHE A 1 123 ? 13.401 -0.821 19.818 1.00 11.99 124 PHE A O 1
ATOM 982 N N . ILE A 1 124 ? 11.918 -1.595 18.29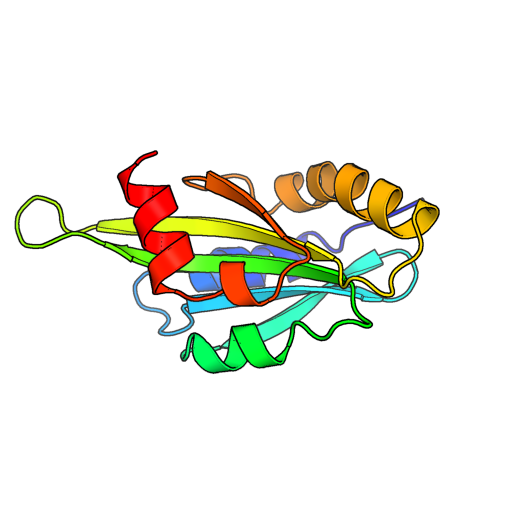9 1.00 10.74 125 ILE A N 1
ATOM 983 C CA . ILE A 1 124 ? 11.882 -0.323 17.602 1.00 11.01 125 ILE A CA 1
ATOM 984 C C . ILE A 1 124 ? 11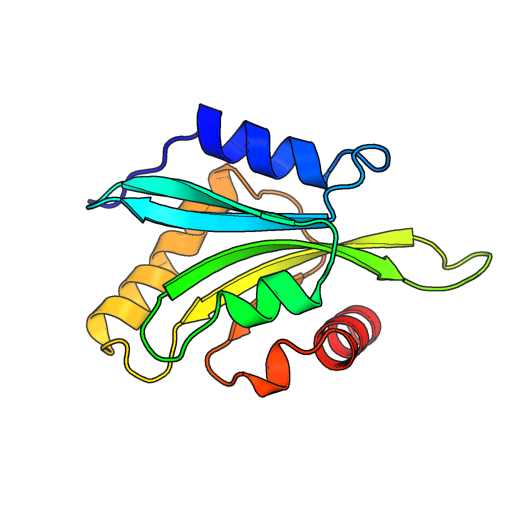.462 0.791 18.571 1.00 10.05 125 ILE A C 1
ATOM 985 O O . ILE A 1 124 ? 12.057 1.858 18.617 1.00 11.69 125 ILE A O 1
ATOM 990 N N . LYS A 1 125 ? 10.453 0.518 19.375 1.00 11.54 126 LYS A N 1
ATOM 991 C CA . LYS A 1 125 ? 10.016 1.559 20.299 1.00 11.76 126 LYS A CA 1
ATOM 992 C C . LYS A 1 125 ? 11.064 1.882 21.351 1.00 12.00 126 LYS A C 1
ATOM 993 O O . LYS A 1 125 ? 11.235 3.072 21.704 1.00 13.14 126 LYS A O 1
ATOM 999 N N . SER A 1 126 ? 11.803 0.901 21.869 1.00 12.78 127 SER A N 1
ATOM 1000 C CA . SER A 1 126 ? 12.867 1.233 22.830 1.00 14.06 127 SER A CA 1
ATOM 1001 C C . SER A 1 126 ? 13.956 2.057 22.162 1.00 12.67 127 SER A C 1
ATOM 1002 O O . SER A 1 126 ? 14.525 2.945 22.824 1.00 15.59 127 SER A O 1
ATOM 1005 N N . GLU A 1 127 ? 14.230 1.835 20.884 1.00 13.20 128 GLU A N 1
ATOM 1006 C CA . GLU A 1 127 ? 15.231 2.624 20.167 1.00 13.72 128 GLU A CA 1
ATOM 1007 C C . GLU A 1 127 ? 14.763 4.037 19.929 1.00 13.18 128 GLU A C 1
ATOM 1008 O O . GLU A 1 127 ? 15.534 4.982 19.987 1.00 17.30 128 GLU A O 1
ATOM 1014 N N . LEU A 1 128 ? 13.446 4.179 19.671 1.00 13.29 129 LEU A N 1
ATOM 1015 C CA . LEU A 1 128 ? 12.897 5.514 19.499 1.00 13.46 129 LEU A CA 1
ATOM 1016 C C . LEU A 1 128 ? 12.983 6.263 20.827 1.00 15.51 129 LEU A C 1
ATOM 1017 O O . LEU A 1 128 ? 13.243 7.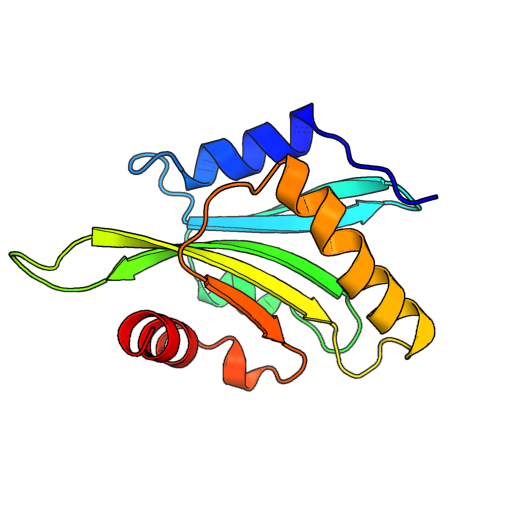455 20.838 1.00 20.80 129 LEU A O 1
ATOM 1022 N N . LYS A 1 129 ? 12.780 5.615 21.954 1.00 16.45 130 LYS A N 1
ATOM 1023 C CA . LYS A 1 129 ? 12.797 6.325 23.260 1.00 17.26 130 LYS A CA 1
ATOM 1024 C C . LYS A 1 129 ? 14.204 6.741 23.636 1.00 22.59 130 LYS A C 1
ATOM 1025 O O . LYS A 1 129 ? 14.335 7.847 24.199 1.00 25.02 130 LYS A O 1
ATOM 1031 N N . LYS A 1 130 ? 15.181 5.895 23.375 0.55 19.95 131 LYS A N 1
ATOM 1032 C CA . LYS A 1 130 ? 16.572 6.132 23.710 0.55 23.68 131 LYS A CA 1
ATOM 1033 C C . LYS A 1 130 ? 17.011 7.369 22.926 0.55 27.24 131 LYS A C 1
ATOM 1034 O O . LYS A 1 130 ? 17.785 8.137 23.460 0.55 25.74 131 LYS A O 1
ATOM 1036 N N . ALA A 1 131 ? 16.458 7.378 21.727 0.55 32.23 132 ALA A N 1
ATOM 1037 C CA . ALA A 1 131 ? 16.774 8.310 20.664 0.55 30.20 132 ALA A CA 1
ATOM 1038 C C . ALA A 1 131 ? 16.124 9.682 20.874 0.55 32.92 132 ALA A C 1
ATOM 1039 O O . ALA A 1 131 ? 15.100 9.751 21.569 0.55 37.20 132 ALA A O 1
#

InterPro domains:
  IPR002108 Actin-depolymerising factor homology domain [PF00241] (4-130)
  IPR002108 Actin-depolymerising factor homology domain [PS51263] (2-130)
  IPR002108 Actin-depolymerising factor homology domain [SM00102] (8-130)
  IPR029006 ADF-H/Gelsolin-like domain superfamily [G3DSA:3.40.20.10] (1-142)

CATH classification: 3.40.20.10

B-factor: mean 15.52, std 10.73, range [6.03, 72.99]